Protein AF-A0A819N7P4-F1 (afdb_monomer_lite)

Sequence (151 aa):
MGAYTLIGESIINNHASKYLQMACFYNQSTLRLRFFDKTLDAFEHCINEEFAMKNFLCDQPKDFILYDYQDHICINVDLELSTISRINIGYKEISFISFWTHHINRSCFIFIIPNLQINNFMNQFAIHIDVYQPTILENTLHTRFIINTRY

Foldseek 3Di:
DDDDDDDDDDDAPPFDKFKKWWWWWDDDQKIKIAIAGPDPVLVVVLVVVCVVVVIHTQDDIDIAMDTRNQFWKKKWKWWDPDPPDIDTQDIDTHGPVCNVDNVSSVDIDMTGRPVDPPPPPCQKTKMWMWIDGPVCCVRIDTDMTIGGPPD

Radius of gyration: 16.66 Å; chains: 1; bounding box: 35×48×45 Å

Secondary structure (DSSP, 8-state):
-----------TTS--EEEEEEEEEEETTEEEEEEEESSHHHHHHHHHHHHHTT-EE-SSPEEEEEESS-PPEEEEEEEEEETTEEEEEEEEEE-HHHHHSGGGGG--EEEEPP-----TT-SEEEEEEEEE-TT-GGG-EEEEEEEE---

pLDDT: mean 87.65, std 10.86, range [43.84, 97.19]

Structure (mmCIF, N/CA/C/O backbone):
data_AF-A0A819N7P4-F1
#
_entry.id   AF-A0A819N7P4-F1
#
loop_
_atom_site.group_PDB
_atom_site.id
_atom_site.type_symbol
_atom_site.label_atom_id
_atom_site.label_alt_id
_atom_site.label_comp_id
_atom_site.label_asym_id
_atom_site.label_entity_id
_atom_site.label_seq_id
_atom_site.pdbx_PDB_ins_code
_atom_site.Cartn_x
_atom_site.Cartn_y
_atom_site.Cartn_z
_atom_site.occupancy
_atom_site.B_iso_or_equiv
_atom_site.auth_seq_id
_atom_site.auth_comp_id
_atom_site.auth_asym_id
_atom_site.auth_atom_id
_atom_site.pdbx_PDB_model_num
ATOM 1 N N . MET A 1 1 ? 3.531 -29.818 -17.644 1.00 57.47 1 MET A N 1
ATOM 2 C CA . MET A 1 1 ? 3.172 -28.399 -17.859 1.00 57.47 1 MET A CA 1
ATOM 3 C C . MET A 1 1 ? 4.403 -27.563 -17.563 1.00 57.47 1 MET A C 1
ATOM 5 O O . MET A 1 1 ? 5.052 -27.839 -16.563 1.00 57.47 1 MET A O 1
ATOM 9 N N . GLY A 1 2 ? 4.772 -26.637 -18.450 1.00 80.94 2 GLY A N 1
ATOM 10 C CA . GLY A 1 2 ? 5.865 -25.692 -18.196 1.00 80.94 2 GLY A CA 1
ATOM 11 C C . GLY A 1 2 ? 5.384 -24.528 -17.330 1.00 80.94 2 GLY A C 1
ATOM 12 O O . GLY A 1 2 ? 4.218 -24.148 -17.423 1.00 80.94 2 GLY A O 1
ATOM 13 N N . ALA A 1 3 ? 6.264 -23.987 -16.490 1.00 81.94 3 ALA A N 1
ATOM 14 C CA . ALA A 1 3 ? 6.024 -22.746 -15.760 1.00 81.94 3 ALA A CA 1
ATOM 15 C C . ALA A 1 3 ? 6.641 -21.584 -16.548 1.00 81.94 3 ALA A C 1
ATOM 17 O O . ALA A 1 3 ? 7.809 -21.653 -16.930 1.00 81.94 3 ALA A O 1
ATOM 18 N N . TYR A 1 4 ? 5.858 -20.535 -16.788 1.00 85.56 4 TYR A N 1
ATOM 19 C CA . TYR A 1 4 ? 6.299 -19.317 -17.464 1.00 85.56 4 TYR A CA 1
ATOM 20 C C . TYR A 1 4 ? 6.096 -18.131 -16.525 1.00 85.56 4 TYR A C 1
ATOM 22 O O . TYR A 1 4 ? 5.124 -18.100 -15.774 1.00 85.56 4 TYR A O 1
ATOM 30 N N . THR A 1 5 ? 7.009 -17.164 -16.571 1.00 84.12 5 THR A N 1
ATOM 31 C CA . THR A 1 5 ? 6.918 -15.920 -15.801 1.00 84.12 5 THR A CA 1
ATOM 32 C C . THR A 1 5 ? 7.231 -14.732 -16.705 1.00 84.12 5 THR A C 1
ATOM 34 O O . THR A 1 5 ? 8.069 -14.847 -17.601 1.00 84.12 5 THR A O 1
ATOM 37 N N . LEU A 1 6 ? 6.543 -13.609 -16.492 1.00 84.75 6 LEU A N 1
ATOM 38 C CA . LEU A 1 6 ? 6.801 -12.347 -17.182 1.00 84.75 6 LEU A CA 1
ATOM 39 C C . LEU A 1 6 ? 7.633 -11.452 -16.264 1.00 84.75 6 LEU A C 1
ATOM 41 O O . LEU A 1 6 ? 7.217 -11.162 -15.145 1.00 84.75 6 LEU A O 1
ATOM 45 N N . ILE A 1 7 ? 8.791 -11.010 -16.749 1.00 84.19 7 ILE A N 1
ATOM 46 C CA . ILE A 1 7 ? 9.710 -10.143 -16.007 1.00 84.19 7 ILE A CA 1
ATOM 47 C C . ILE A 1 7 ? 9.897 -8.861 -16.815 1.00 84.19 7 ILE A C 1
ATOM 49 O O . ILE A 1 7 ? 10.112 -8.915 -18.026 1.00 84.19 7 ILE A O 1
ATOM 53 N N . GLY A 1 8 ? 9.783 -7.718 -16.141 1.00 84.12 8 GLY A N 1
ATOM 54 C CA . GLY A 1 8 ? 10.101 -6.406 -16.692 1.00 84.12 8 GLY A CA 1
ATOM 55 C C . GLY A 1 8 ? 11.359 -5.856 -16.033 1.00 84.12 8 GLY A C 1
ATOM 56 O O . GLY A 1 8 ? 11.500 -5.928 -14.814 1.00 84.12 8 GLY A O 1
ATOM 57 N N . GLU A 1 9 ? 12.253 -5.296 -16.838 1.00 82.75 9 GLU A N 1
ATOM 58 C CA . GLU A 1 9 ? 13.462 -4.616 -16.379 1.00 82.75 9 GLU A CA 1
ATOM 59 C C . GLU A 1 9 ? 13.460 -3.185 -16.922 1.00 82.75 9 GLU A C 1
ATOM 61 O O . GLU A 1 9 ? 12.974 -2.925 -18.026 1.00 82.75 9 GLU A O 1
ATOM 66 N N . SER A 1 10 ? 13.997 -2.250 -16.145 1.00 84.19 10 SER A N 1
ATOM 67 C CA . SER A 1 10 ? 14.114 -0.844 -16.524 1.00 84.19 10 SER A CA 1
ATOM 68 C C . SER A 1 10 ? 15.504 -0.313 -16.216 1.00 84.19 10 SER A C 1
ATOM 70 O O . SER A 1 10 ? 16.211 -0.801 -15.334 1.00 84.19 10 SER A O 1
ATOM 72 N N . ILE A 1 11 ? 15.883 0.721 -16.965 1.00 81.25 11 ILE A N 1
ATOM 73 C CA . ILE A 1 11 ? 17.027 1.562 -16.636 1.00 81.25 11 ILE A CA 1
ATOM 74 C C . ILE A 1 11 ? 16.521 2.666 -15.707 1.00 81.25 11 ILE A C 1
ATOM 76 O O . ILE A 1 11 ? 15.501 3.298 -15.991 1.00 81.25 11 ILE A O 1
ATOM 80 N N . ILE A 1 12 ? 17.269 2.893 -14.630 1.00 78.88 12 ILE A N 1
ATOM 81 C CA . ILE A 1 12 ? 17.007 3.901 -13.598 1.00 78.88 12 ILE A CA 1
ATOM 82 C C . ILE A 1 12 ? 16.670 5.264 -14.225 1.00 78.88 12 ILE A C 1
ATOM 84 O O . ILE A 1 12 ? 17.326 5.690 -15.178 1.00 78.88 12 ILE A O 1
ATOM 88 N N . ASN A 1 13 ? 15.689 5.970 -13.650 1.00 73.12 13 ASN A N 1
ATOM 89 C CA . ASN A 1 13 ? 15.237 7.316 -14.029 1.00 73.12 13 ASN A CA 1
ATOM 90 C C . ASN A 1 13 ? 14.609 7.440 -15.425 1.00 73.12 13 ASN A C 1
ATOM 92 O O . ASN A 1 13 ? 14.349 8.553 -15.879 1.00 73.12 13 ASN A O 1
ATOM 96 N N . ASN A 1 14 ? 14.313 6.329 -16.103 1.00 72.81 14 ASN A N 1
ATOM 97 C CA . ASN A 1 14 ? 13.785 6.353 -17.469 1.00 72.81 14 ASN A CA 1
ATOM 98 C C . ASN A 1 14 ? 12.245 6.278 -17.528 1.00 72.81 14 ASN A C 1
ATOM 100 O O . ASN A 1 14 ? 11.675 5.666 -18.428 1.00 72.81 14 ASN A O 1
ATOM 104 N N . HIS A 1 15 ? 11.577 6.884 -16.538 1.00 74.50 15 HIS A N 1
ATOM 105 C CA . HIS A 1 15 ? 10.114 6.964 -16.393 1.00 74.50 15 HIS A CA 1
ATOM 106 C C . HIS A 1 15 ? 9.364 5.620 -16.376 1.00 74.50 15 HIS A C 1
ATOM 108 O O . HIS A 1 15 ? 8.150 5.591 -16.582 1.00 74.50 15 HIS A O 1
ATOM 114 N N . ALA A 1 16 ? 10.051 4.508 -16.105 1.00 89.56 16 ALA A N 1
ATOM 115 C CA . ALA A 1 16 ? 9.380 3.238 -15.875 1.00 89.56 16 ALA A CA 1
ATOM 116 C C . ALA A 1 16 ? 8.496 3.345 -14.628 1.00 89.56 16 ALA A C 1
ATOM 118 O O . ALA A 1 16 ? 8.891 3.933 -13.617 1.00 89.56 16 ALA A O 1
ATOM 119 N N . SER A 1 17 ? 7.298 2.774 -14.707 1.00 91.44 17 SER A N 1
ATOM 120 C CA . SER A 1 17 ? 6.357 2.757 -13.599 1.00 91.44 17 SER A CA 1
ATOM 121 C C . SER A 1 17 ? 5.800 1.363 -13.357 1.00 91.44 17 SER A C 1
ATOM 123 O O . SER A 1 17 ? 5.728 0.518 -14.253 1.00 91.44 17 SER A O 1
ATOM 125 N N . LYS A 1 18 ? 5.414 1.126 -12.108 1.00 92.31 18 LYS A N 1
ATOM 126 C CA . LYS A 1 18 ? 4.835 -0.119 -11.627 1.00 92.31 18 LYS A CA 1
ATOM 127 C C . LYS A 1 18 ? 3.534 0.192 -10.898 1.00 92.31 18 LYS A C 1
ATOM 129 O O . LYS A 1 18 ? 3.500 1.026 -9.996 1.00 92.31 18 LYS A O 1
ATOM 134 N N . TYR A 1 19 ? 2.463 -0.489 -11.293 1.00 93.06 19 TYR A N 1
ATOM 135 C CA . TYR A 1 19 ? 1.147 -0.341 -10.678 1.00 93.06 19 TYR A CA 1
ATOM 136 C C . TYR A 1 19 ? 1.006 -1.301 -9.502 1.00 93.06 19 TYR A C 1
ATOM 138 O O . TYR A 1 19 ? 1.030 -2.523 -9.666 1.00 93.06 19 TYR A O 1
ATOM 146 N N . LEU A 1 20 ? 0.826 -0.728 -8.321 1.00 94.94 20 LEU A N 1
ATOM 147 C CA . LEU A 1 20 ? 0.613 -1.437 -7.072 1.00 94.94 20 LEU A CA 1
ATOM 148 C C . LEU A 1 20 ? -0.777 -1.121 -6.525 1.00 94.94 20 LEU A C 1
ATOM 150 O O . LEU A 1 20 ? -1.426 -0.147 -6.913 1.00 94.94 20 LEU A O 1
ATOM 154 N N . GLN A 1 21 ? -1.217 -1.942 -5.585 1.00 95.31 21 GLN A N 1
ATOM 155 C CA . GLN A 1 21 ? -2.375 -1.668 -4.754 1.00 95.31 21 GLN A CA 1
ATOM 156 C C . GLN A 1 21 ? -1.981 -1.720 -3.287 1.00 95.31 21 GLN A C 1
ATOM 158 O O . GLN A 1 21 ? -1.194 -2.570 -2.870 1.00 95.31 21 GLN A O 1
ATOM 163 N N . MET A 1 22 ? -2.541 -0.799 -2.511 1.00 96.06 22 MET A N 1
ATOM 164 C CA . MET A 1 22 ? -2.427 -0.757 -1.065 1.00 96.06 22 MET A CA 1
ATOM 165 C C . MET A 1 22 ? -3.748 -1.196 -0.442 1.00 96.06 22 MET A C 1
ATOM 167 O O . MET A 1 22 ? -4.780 -0.557 -0.649 1.00 96.06 22 MET A O 1
ATOM 171 N N . ALA A 1 23 ? -3.711 -2.245 0.373 1.00 95.69 23 ALA A N 1
ATOM 172 C CA . ALA A 1 23 ? -4.825 -2.640 1.223 1.00 95.69 23 ALA A CA 1
ATOM 173 C C . ALA A 1 23 ? -4.508 -2.346 2.689 1.00 95.69 23 ALA A C 1
ATOM 175 O O . ALA A 1 23 ? -3.374 -2.500 3.153 1.00 95.69 23 ALA A O 1
ATOM 176 N N . CYS A 1 24 ? -5.536 -1.927 3.418 1.00 95.50 24 CYS A N 1
ATOM 177 C CA . CYS A 1 24 ? -5.446 -1.603 4.829 1.00 95.50 24 CYS A CA 1
ATOM 178 C C . CYS A 1 24 ? -6.292 -2.590 5.626 1.00 95.50 24 CYS A C 1
ATOM 180 O O . CYS A 1 24 ? -7.485 -2.735 5.358 1.00 95.50 24 CYS A O 1
ATOM 182 N N . PHE A 1 25 ? -5.671 -3.251 6.598 1.00 94.94 25 PHE A N 1
ATOM 183 C CA . PHE A 1 25 ? -6.331 -4.198 7.480 1.00 94.94 25 PHE A CA 1
ATOM 184 C C . PHE A 1 25 ? -6.239 -3.754 8.934 1.00 94.94 25 PHE A C 1
ATOM 186 O O . PHE A 1 25 ? -5.255 -3.135 9.345 1.00 94.94 25 PHE A O 1
ATOM 193 N N . TYR A 1 26 ? -7.246 -4.114 9.721 1.00 92.25 26 TYR A N 1
ATOM 194 C CA . TYR A 1 26 ? -7.318 -3.796 11.139 1.00 92.25 26 TYR A CA 1
ATOM 195 C C . TYR A 1 26 ? -7.617 -5.030 11.986 1.00 92.25 26 TYR A C 1
ATOM 197 O O . TYR A 1 26 ? -8.444 -5.866 11.617 1.00 92.25 26 TYR A O 1
ATOM 205 N N . ASN A 1 27 ? -6.966 -5.113 13.148 1.00 89.69 27 ASN A N 1
ATOM 206 C CA . ASN A 1 27 ? -7.267 -6.101 14.178 1.00 89.69 27 ASN A CA 1
ATOM 207 C C . ASN A 1 27 ? -6.856 -5.600 15.564 1.00 89.69 27 ASN A C 1
ATOM 209 O O . ASN A 1 27 ? -5.672 -5.352 15.795 1.00 89.69 27 ASN A O 1
ATOM 213 N N . GLN A 1 28 ? -7.829 -5.469 16.474 1.00 80.50 28 GLN A N 1
ATOM 214 C CA . GLN A 1 28 ? -7.638 -5.305 17.923 1.00 80.50 28 GLN A CA 1
ATOM 215 C C . GLN A 1 28 ? -6.462 -4.386 18.319 1.00 80.50 28 GLN A C 1
ATOM 217 O O . GLN A 1 28 ? -5.641 -4.782 19.138 1.00 80.50 28 GLN A O 1
ATOM 222 N N . SER A 1 29 ? -6.384 -3.170 17.751 1.00 84.69 29 SER A N 1
ATOM 223 C CA . SER A 1 29 ? -5.327 -2.130 17.917 1.00 84.69 29 SER A CA 1
ATOM 224 C C . SER A 1 29 ? -4.170 -2.114 16.911 1.00 84.69 29 SER A C 1
ATOM 226 O O . SER A 1 29 ? -3.357 -1.193 16.929 1.00 84.69 29 SER A O 1
ATOM 228 N N . THR A 1 30 ? -4.101 -3.062 15.985 1.00 90.00 30 THR A N 1
ATOM 229 C CA . THR A 1 30 ? -3.072 -3.074 14.939 1.00 90.00 30 THR A CA 1
ATOM 230 C C . THR A 1 30 ? -3.656 -2.674 13.596 1.00 90.00 30 THR A C 1
ATOM 232 O O . THR A 1 30 ? -4.700 -3.176 13.181 1.00 90.00 30 THR A O 1
ATOM 235 N N . LEU A 1 31 ? -2.964 -1.762 12.918 1.00 93.25 31 LEU A N 1
ATOM 236 C CA . LEU A 1 31 ? -3.190 -1.426 11.522 1.00 93.25 31 LEU A CA 1
ATOM 237 C C . LEU A 1 31 ? -2.102 -2.091 10.685 1.00 93.25 31 LEU A C 1
ATOM 239 O O . LEU A 1 31 ? -0.916 -1.985 11.002 1.00 93.25 31 LEU A O 1
ATOM 243 N N . ARG A 1 32 ? -2.488 -2.772 9.615 1.00 94.81 32 ARG A N 1
ATOM 244 C CA . ARG A 1 32 ? -1.575 -3.515 8.748 1.00 94.81 32 ARG A CA 1
ATOM 245 C C . ARG A 1 32 ? -1.754 -3.026 7.324 1.00 94.81 32 ARG A C 1
ATOM 247 O O . ARG A 1 32 ? -2.830 -3.162 6.747 1.00 94.81 32 ARG A O 1
ATOM 254 N N . LEU A 1 33 ? -0.699 -2.448 6.765 1.00 95.94 33 LEU A N 1
ATOM 255 C CA . LEU A 1 33 ? -0.665 -2.034 5.369 1.00 95.94 33 LEU A CA 1
ATOM 256 C C . LEU A 1 33 ? 0.028 -3.099 4.537 1.00 95.94 33 LEU A C 1
ATOM 258 O O . LEU A 1 33 ? 1.169 -3.476 4.816 1.00 95.94 33 LEU A O 1
ATOM 262 N N . ARG A 1 34 ? -0.687 -3.583 3.527 1.00 96.06 34 ARG A N 1
ATOM 263 C CA . ARG A 1 34 ? -0.202 -4.539 2.537 1.00 96.06 34 ARG A CA 1
ATOM 264 C C . ARG A 1 34 ? -0.077 -3.816 1.210 1.00 96.06 34 ARG A C 1
ATOM 266 O O . ARG A 1 34 ? -1.009 -3.126 0.806 1.00 96.06 34 ARG A O 1
ATOM 273 N N . PHE A 1 35 ? 1.049 -4.009 0.540 1.00 96.00 35 PHE A N 1
ATOM 274 C CA . PHE A 1 35 ? 1.232 -3.591 -0.842 1.00 96.00 35 PHE A CA 1
ATOM 275 C C . PHE A 1 35 ? 1.396 -4.830 -1.703 1.00 96.00 35 PHE A C 1
ATOM 277 O O . PHE A 1 35 ? 2.010 -5.803 -1.273 1.00 96.00 35 PHE A O 1
ATOM 284 N N . PHE A 1 36 ? 0.837 -4.812 -2.900 1.00 95.12 36 PHE A N 1
ATOM 285 C CA . PHE A 1 36 ? 0.944 -5.926 -3.831 1.00 95.12 36 PHE A CA 1
ATOM 286 C C . PHE A 1 36 ? 0.790 -5.444 -5.270 1.00 95.12 36 PHE A C 1
ATOM 288 O O . PHE A 1 36 ? 0.284 -4.350 -5.526 1.00 95.12 36 PHE A O 1
ATOM 295 N N . ASP A 1 37 ? 1.259 -6.257 -6.210 1.00 93.12 37 ASP A N 1
ATOM 296 C CA . ASP A 1 37 ? 1.098 -6.011 -7.639 1.00 93.12 37 ASP A CA 1
ATOM 297 C C . ASP A 1 37 ? -0.395 -5.970 -7.992 1.00 93.12 37 ASP A C 1
ATOM 299 O O . ASP A 1 37 ? -1.167 -6.794 -7.498 1.00 93.12 37 ASP A O 1
ATOM 303 N N . LYS A 1 38 ? -0.810 -5.041 -8.864 1.00 92.19 38 LYS A N 1
ATOM 304 C CA . LYS A 1 38 ? -2.212 -4.888 -9.298 1.00 92.19 38 LYS A CA 1
ATOM 305 C C . LYS A 1 38 ? -2.665 -6.059 -10.187 1.00 92.19 38 LYS A C 1
ATOM 307 O O . LYS A 1 38 ? -2.834 -5.927 -11.397 1.00 92.19 38 LYS A O 1
ATOM 312 N N . THR A 1 39 ? -2.839 -7.222 -9.574 1.00 92.50 39 THR A N 1
ATOM 313 C CA . THR A 1 39 ? -3.247 -8.490 -10.187 1.00 92.50 39 THR A CA 1
ATOM 314 C C . THR A 1 39 ? -4.248 -9.193 -9.275 1.00 92.50 39 THR A C 1
ATOM 316 O O . THR A 1 39 ? -4.193 -9.038 -8.053 1.00 92.50 39 THR A O 1
ATOM 319 N N . LEU A 1 40 ? -5.163 -9.967 -9.864 1.00 92.69 40 LEU A N 1
ATOM 320 C CA . LEU A 1 40 ? -6.179 -10.702 -9.105 1.00 92.69 40 LEU A CA 1
ATOM 321 C C . LEU A 1 40 ? -5.530 -11.691 -8.124 1.00 92.69 40 LEU A C 1
ATOM 323 O O . LEU A 1 40 ? -5.869 -11.693 -6.945 1.00 92.69 40 LEU A O 1
ATOM 327 N N . ASP A 1 41 ? -4.541 -12.453 -8.593 1.00 92.25 41 ASP A N 1
ATOM 328 C CA . ASP A 1 41 ? -3.861 -13.478 -7.798 1.00 92.25 41 ASP A CA 1
ATOM 329 C C . ASP A 1 41 ? -3.183 -12.889 -6.552 1.00 92.25 41 ASP A C 1
ATOM 331 O O . ASP A 1 41 ? -3.293 -13.442 -5.456 1.00 92.25 41 ASP A O 1
ATOM 335 N N . ALA A 1 42 ? -2.505 -11.744 -6.691 1.00 92.31 42 ALA A N 1
ATOM 336 C CA . ALA A 1 42 ? -1.842 -11.096 -5.562 1.00 92.31 42 ALA A CA 1
ATOM 337 C C . ALA A 1 42 ? -2.852 -10.540 -4.546 1.00 92.31 42 ALA A C 1
ATOM 339 O O . ALA A 1 42 ? -2.630 -10.645 -3.336 1.00 92.31 42 ALA A O 1
ATOM 340 N N . PHE A 1 43 ? -3.980 -10.004 -5.026 1.00 93.50 43 PHE A N 1
ATOM 341 C CA . PHE A 1 43 ? -5.074 -9.552 -4.171 1.00 93.50 43 PHE A CA 1
ATOM 342 C C . PHE A 1 43 ? -5.699 -10.711 -3.384 1.00 93.50 43 PHE A C 1
ATOM 344 O O . PHE A 1 43 ? -5.787 -10.639 -2.157 1.00 93.50 43 PHE A O 1
ATOM 351 N N . GLU A 1 44 ? -6.090 -11.794 -4.060 1.00 94.56 44 GLU A N 1
ATOM 352 C CA . GLU A 1 44 ? -6.697 -12.964 -3.414 1.00 94.56 44 GLU A CA 1
ATOM 353 C C . GLU A 1 44 ? -5.750 -13.591 -2.390 1.00 94.56 44 GLU A C 1
ATOM 355 O O . GLU A 1 44 ? -6.158 -13.903 -1.269 1.00 94.56 44 GLU A O 1
ATOM 360 N N . HIS A 1 45 ? -4.467 -13.722 -2.736 1.00 93.75 45 HIS A N 1
ATOM 361 C CA . HIS A 1 45 ? -3.459 -14.229 -1.815 1.00 93.75 45 HIS A CA 1
ATOM 362 C C . HIS A 1 45 ? -3.341 -13.349 -0.561 1.00 93.75 45 HIS A C 1
ATOM 364 O O . HIS A 1 45 ? -3.402 -13.862 0.556 1.00 93.75 45 HIS A O 1
ATOM 370 N N . CYS A 1 46 ? -3.258 -12.026 -0.735 1.00 94.75 46 CYS A N 1
ATOM 371 C CA . CYS A 1 46 ? -3.178 -11.073 0.369 1.00 94.75 46 CYS A CA 1
ATOM 372 C C . CYS A 1 46 ? -4.404 -11.140 1.294 1.00 94.75 46 CYS A C 1
ATOM 374 O O . CYS A 1 46 ? -4.255 -11.151 2.516 1.00 94.75 46 CYS A O 1
ATOM 376 N N . ILE A 1 47 ? -5.614 -11.178 0.728 1.00 94.81 47 ILE A N 1
ATOM 377 C CA . ILE A 1 47 ? -6.861 -11.247 1.501 1.00 94.81 47 ILE A CA 1
ATOM 378 C C . ILE A 1 47 ? -6.929 -12.551 2.295 1.00 94.81 47 ILE A C 1
ATOM 380 O O . ILE A 1 47 ? -7.227 -12.524 3.488 1.00 94.81 47 ILE A O 1
ATOM 384 N N . ASN A 1 48 ? -6.605 -13.680 1.662 1.00 95.12 48 ASN A N 1
ATOM 385 C CA . ASN A 1 48 ? -6.636 -14.989 2.308 1.00 95.12 48 ASN A CA 1
ATOM 386 C C . ASN A 1 48 ? -5.651 -15.076 3.486 1.00 95.12 48 ASN A C 1
ATOM 388 O O . ASN A 1 48 ? -6.016 -15.585 4.547 1.00 95.12 48 ASN A O 1
ATOM 392 N N . GLU A 1 49 ? -4.431 -14.547 3.336 1.00 95.06 49 GLU A N 1
ATOM 393 C CA . GLU A 1 49 ? -3.449 -14.486 4.428 1.00 95.06 49 GLU A CA 1
ATOM 394 C C . GLU A 1 49 ? -3.948 -13.640 5.609 1.00 95.06 49 GLU A C 1
ATOM 396 O O . GLU A 1 49 ? -3.879 -14.066 6.764 1.00 95.06 49 GLU A O 1
ATOM 401 N N . GLU A 1 50 ? -4.461 -12.438 5.340 1.00 95.06 50 GLU A N 1
ATOM 402 C CA . GLU A 1 50 ? -4.877 -11.504 6.389 1.00 95.06 50 GLU A CA 1
ATOM 403 C C . GLU A 1 50 ? -6.171 -11.956 7.091 1.00 95.06 50 GLU A C 1
ATOM 405 O O . GLU A 1 50 ? -6.280 -11.837 8.314 1.00 95.06 50 GLU A O 1
ATOM 410 N N . PHE A 1 51 ? -7.107 -12.579 6.370 1.00 94.06 51 PHE A N 1
ATOM 411 C CA . PHE A 1 51 ? -8.309 -13.177 6.963 1.00 94.06 51 PHE A CA 1
ATOM 412 C C . PHE A 1 51 ? -7.991 -14.410 7.814 1.00 94.06 51 PHE A C 1
ATOM 414 O O . PHE A 1 51 ? -8.595 -14.584 8.874 1.00 94.06 51 PHE A O 1
ATOM 421 N N . ALA A 1 52 ? -7.001 -15.226 7.431 1.00 94.44 52 ALA A N 1
ATOM 422 C CA . ALA A 1 52 ? -6.532 -16.332 8.271 1.00 94.44 52 ALA A CA 1
ATOM 423 C C . ALA A 1 52 ? -5.975 -15.841 9.623 1.00 94.44 52 ALA A C 1
ATOM 425 O O . ALA A 1 52 ? -6.106 -16.523 10.641 1.00 94.44 52 ALA A O 1
ATOM 426 N N . MET A 1 53 ? -5.419 -14.626 9.655 1.00 92.19 53 MET A N 1
ATOM 427 C CA . MET A 1 53 ? -4.956 -13.943 10.869 1.00 92.19 53 MET A CA 1
ATOM 428 C C . MET A 1 53 ? -6.061 -13.166 11.609 1.00 92.19 53 MET A C 1
ATOM 430 O O . MET A 1 53 ? -5.769 -12.494 12.599 1.00 92.19 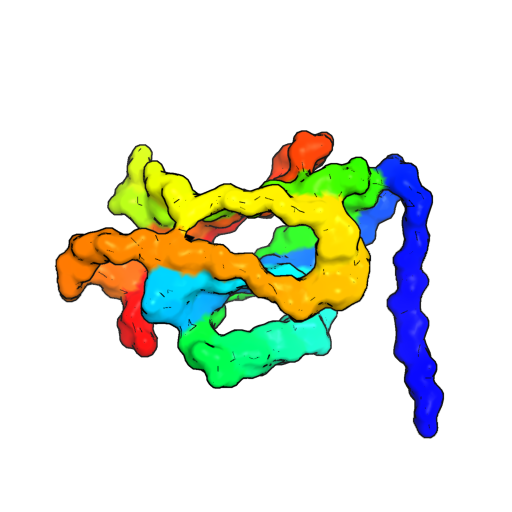53 MET A O 1
ATOM 434 N N . LYS A 1 54 ? -7.327 -13.286 11.178 1.00 92.88 54 LYS A N 1
ATOM 435 C CA . LYS A 1 54 ? -8.494 -12.565 11.721 1.00 92.88 54 LYS A CA 1
ATOM 436 C C . LYS A 1 54 ? -8.393 -11.041 11.595 1.00 92.88 54 LYS A C 1
ATOM 438 O O . LYS A 1 54 ? -8.922 -10.316 12.434 1.00 92.88 54 LYS A O 1
ATOM 443 N N . ASN A 1 55 ? -7.709 -10.553 10.564 1.00 92.38 55 ASN A N 1
ATOM 444 C CA . ASN A 1 55 ? -7.680 -9.130 10.256 1.00 92.38 55 ASN A CA 1
ATOM 445 C C . ASN A 1 55 ? -8.835 -8.784 9.314 1.00 92.38 55 ASN A C 1
ATOM 447 O O . ASN A 1 55 ? -9.181 -9.566 8.434 1.00 92.38 55 ASN A O 1
ATOM 451 N N . PHE A 1 56 ? -9.421 -7.603 9.478 1.00 91.44 56 PHE A N 1
ATOM 452 C CA . PHE A 1 56 ? -10.534 -7.145 8.650 1.00 91.44 56 PHE A CA 1
ATOM 453 C C . PHE A 1 56 ? -10.056 -6.109 7.648 1.00 91.44 56 PHE A C 1
ATOM 455 O O . PHE A 1 56 ? -9.273 -5.230 8.001 1.00 91.44 56 PHE A O 1
ATOM 462 N N . LEU A 1 57 ? -10.540 -6.197 6.410 1.00 93.25 57 LEU A N 1
ATOM 463 C CA . LEU A 1 57 ? -10.257 -5.199 5.385 1.00 93.25 57 LEU A CA 1
ATOM 464 C C . LEU A 1 57 ? -11.026 -3.909 5.709 1.00 93.25 57 LEU A C 1
ATOM 466 O O . LEU A 1 57 ? -12.250 -3.931 5.823 1.00 93.25 57 LEU A O 1
ATOM 470 N N . CYS A 1 58 ? -10.309 -2.795 5.859 1.00 91.81 58 CYS A N 1
ATOM 471 C CA . CYS A 1 58 ? -10.891 -1.510 6.251 1.00 91.81 58 CYS A CA 1
ATOM 472 C C . CYS A 1 58 ? -11.723 -0.868 5.130 1.00 91.81 58 CYS A C 1
ATOM 474 O O . CYS A 1 58 ? -12.737 -0.236 5.402 1.00 91.81 58 CYS A O 1
ATOM 476 N N . ASP A 1 59 ? -11.274 -1.001 3.881 1.00 91.62 59 ASP A N 1
ATOM 477 C CA . ASP A 1 59 ? -11.928 -0.495 2.669 1.00 91.62 59 ASP A CA 1
ATOM 478 C C . ASP A 1 59 ? -11.313 -1.195 1.442 1.00 91.62 59 ASP A C 1
ATOM 480 O O . ASP A 1 59 ? -10.324 -1.925 1.558 1.00 91.62 59 ASP A O 1
ATOM 484 N N . GLN A 1 60 ? -11.866 -0.959 0.255 1.00 92.62 60 GLN A N 1
ATOM 485 C CA . GLN A 1 60 ? -11.295 -1.436 -1.000 1.00 92.62 60 GLN A CA 1
ATOM 486 C C . GLN A 1 60 ? -9.837 -0.966 -1.178 1.00 92.62 60 GLN A C 1
ATOM 488 O O . GLN A 1 60 ? -9.524 0.185 -0.837 1.00 92.62 60 GLN A O 1
ATOM 493 N N . PRO A 1 61 ? -8.955 -1.818 -1.746 1.00 95.06 61 PRO A N 1
ATOM 494 C CA . PRO A 1 61 ? -7.574 -1.446 -2.025 1.00 95.06 61 PRO A CA 1
ATOM 495 C C . PRO A 1 61 ? -7.482 -0.180 -2.877 1.00 95.06 61 PRO A C 1
ATOM 497 O O . PRO A 1 61 ? -8.290 0.035 -3.782 1.00 95.06 61 PRO A O 1
ATOM 500 N N . LYS A 1 62 ? -6.487 0.656 -2.589 1.00 96.19 62 LYS A N 1
ATOM 501 C CA . LYS A 1 62 ? -6.229 1.896 -3.325 1.00 96.19 62 LYS A CA 1
ATOM 502 C C . LYS A 1 62 ? -5.059 1.702 -4.273 1.00 96.19 62 LYS A C 1
ATOM 504 O O . LYS A 1 62 ? -4.058 1.095 -3.902 1.00 96.19 62 LYS A O 1
ATOM 509 N N . ASP A 1 63 ? -5.191 2.219 -5.485 1.00 95.25 63 ASP A N 1
ATOM 510 C CA . ASP A 1 63 ? -4.121 2.158 -6.472 1.00 95.25 63 ASP A CA 1
ATOM 511 C C . ASP A 1 63 ? -2.972 3.095 -6.076 1.00 95.25 63 ASP A C 1
ATOM 513 O O . ASP A 1 63 ? -3.194 4.217 -5.620 1.00 95.25 63 ASP A O 1
ATOM 517 N N . PHE A 1 64 ? -1.743 2.632 -6.276 1.00 94.19 64 PHE A N 1
ATOM 518 C CA . PHE A 1 64 ? -0.521 3.398 -6.068 1.00 94.19 64 PHE A CA 1
ATOM 519 C C . PHE A 1 64 ? 0.421 3.160 -7.247 1.00 94.19 64 PHE A C 1
ATOM 521 O O . PHE A 1 64 ? 0.673 2.014 -7.626 1.00 94.19 64 PHE A O 1
ATOM 528 N N . ILE A 1 65 ? 0.927 4.235 -7.847 1.00 93.94 65 ILE A N 1
ATOM 529 C CA . ILE A 1 65 ? 1.866 4.149 -8.967 1.00 93.94 65 ILE A CA 1
ATOM 530 C C . ILE A 1 65 ? 3.257 4.445 -8.429 1.00 93.94 65 ILE A C 1
ATOM 532 O O . ILE A 1 65 ? 3.513 5.528 -7.913 1.00 93.94 65 ILE A O 1
ATOM 536 N N . LEU A 1 66 ? 4.143 3.470 -8.578 1.00 93.00 66 LEU A N 1
ATOM 537 C CA . LEU A 1 66 ? 5.547 3.584 -8.224 1.00 93.00 66 LEU A CA 1
ATOM 538 C C . LEU A 1 66 ? 6.356 3.929 -9.472 1.00 93.00 66 LEU A C 1
ATOM 540 O O . LEU A 1 66 ? 6.232 3.243 -10.485 1.00 93.00 66 LEU A O 1
ATOM 544 N N . TYR A 1 67 ? 7.215 4.935 -9.388 1.00 92.25 67 TYR A N 1
ATOM 545 C CA . TYR A 1 67 ? 8.116 5.346 -10.465 1.00 92.25 67 TYR A CA 1
ATOM 546 C C . TYR A 1 67 ? 9.563 4.964 -10.149 1.00 92.25 67 TYR A C 1
ATOM 548 O O . TYR A 1 67 ? 9.990 5.051 -8.999 1.00 92.25 67 TYR A O 1
ATOM 556 N N . ASP A 1 68 ? 10.333 4.572 -11.164 1.00 91.94 68 ASP A N 1
ATOM 557 C CA . ASP A 1 68 ? 11.741 4.172 -11.030 1.00 91.94 68 ASP A CA 1
ATOM 558 C C . ASP A 1 68 ? 12.693 5.376 -10.871 1.00 91.94 68 ASP A C 1
ATOM 560 O O . ASP A 1 68 ? 13.538 5.644 -11.726 1.00 91.94 68 ASP A O 1
ATOM 564 N N . TYR A 1 69 ? 12.527 6.119 -9.772 1.00 90.25 69 TYR A N 1
ATOM 565 C CA . TYR A 1 69 ? 13.419 7.205 -9.336 1.00 90.25 69 TYR A CA 1
ATOM 566 C C . TYR A 1 69 ? 14.434 6.766 -8.270 1.00 90.25 69 TYR A C 1
ATOM 568 O O . TYR A 1 69 ? 15.239 7.574 -7.810 1.00 90.25 69 TYR A O 1
ATOM 576 N N . GLN A 1 70 ? 14.408 5.485 -7.878 1.00 89.88 70 GLN A N 1
ATOM 577 C CA . GLN A 1 70 ? 15.280 4.893 -6.851 1.00 89.88 70 GLN A CA 1
ATOM 578 C C . GLN A 1 70 ? 15.185 5.560 -5.466 1.00 89.88 70 GLN A C 1
ATOM 580 O O . GLN A 1 70 ? 16.041 5.336 -4.607 1.00 89.88 70 GLN A O 1
ATOM 585 N N . ASP A 1 71 ? 14.145 6.354 -5.217 1.00 90.44 71 ASP A N 1
ATOM 586 C CA . ASP A 1 71 ? 13.883 6.962 -3.922 1.00 90.44 71 ASP A CA 1
ATOM 587 C C . ASP A 1 71 ? 13.084 6.0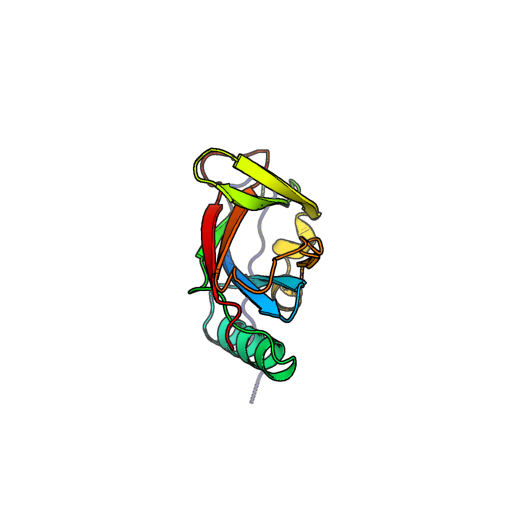32 -3.005 1.00 90.44 71 ASP A C 1
ATOM 589 O O . ASP A 1 71 ? 12.397 5.099 -3.424 1.00 90.44 71 ASP A O 1
ATOM 593 N N . HIS A 1 72 ? 13.224 6.257 -1.702 1.00 94.56 72 HIS A N 1
ATOM 594 C CA . HIS A 1 72 ? 12.453 5.518 -0.716 1.00 94.56 72 HIS A CA 1
ATOM 595 C C . HIS A 1 72 ? 10.968 5.891 -0.805 1.00 94.56 72 HIS A C 1
ATOM 597 O O . HIS A 1 72 ? 10.599 6.985 -1.224 1.00 94.56 72 HIS A O 1
ATOM 603 N N . ILE A 1 73 ? 10.117 4.965 -0.374 1.00 95.56 73 ILE A N 1
ATOM 604 C CA . ILE A 1 73 ? 8.681 5.172 -0.257 1.00 95.56 73 ILE A CA 1
ATOM 605 C C . ILE A 1 73 ? 8.400 5.577 1.186 1.00 95.56 73 ILE A C 1
ATOM 607 O O . ILE A 1 73 ? 8.699 4.828 2.123 1.00 95.56 73 ILE A O 1
ATOM 611 N N . CYS A 1 74 ? 7.817 6.756 1.352 1.00 96.75 74 CYS A N 1
ATOM 612 C CA . CYS A 1 74 ? 7.372 7.277 2.632 1.00 96.75 74 CYS A CA 1
ATOM 613 C C . CYS A 1 74 ? 5.928 6.852 2.881 1.00 96.75 74 CYS A C 1
ATOM 615 O O . CYS A 1 74 ? 5.065 7.018 2.019 1.00 96.75 74 CYS A O 1
ATOM 617 N N . ILE A 1 75 ? 5.661 6.335 4.075 1.00 97.19 75 ILE A N 1
ATOM 618 C CA . ILE A 1 75 ? 4.318 6.031 4.559 1.00 97.19 75 ILE A CA 1
ATOM 619 C C . ILE A 1 75 ? 4.102 6.851 5.819 1.00 97.19 75 ILE A C 1
ATOM 621 O O . ILE A 1 75 ? 4.790 6.640 6.821 1.00 97.19 75 ILE A O 1
ATOM 625 N N . ASN A 1 76 ? 3.131 7.751 5.774 1.00 96.56 76 ASN A N 1
ATOM 626 C CA . ASN A 1 76 ? 2.690 8.525 6.918 1.00 96.56 76 ASN A CA 1
ATOM 627 C C . ASN A 1 76 ? 1.282 8.096 7.323 1.00 96.56 76 ASN A C 1
ATOM 629 O O . ASN A 1 76 ? 0.409 7.939 6.471 1.00 96.56 76 ASN A O 1
ATOM 633 N N . VAL A 1 77 ? 1.063 7.889 8.618 1.00 95.69 77 VAL A N 1
ATOM 634 C CA . VAL A 1 77 ? -0.219 7.427 9.144 1.00 95.69 77 VAL A CA 1
ATOM 635 C C . VAL A 1 77 ? -0.654 8.343 10.276 1.00 95.69 77 VAL A C 1
ATOM 637 O O . VAL A 1 77 ? -0.005 8.410 11.322 1.00 95.69 77 VAL A O 1
ATOM 640 N N . ASP A 1 78 ? -1.791 9.001 10.083 1.00 93.81 78 ASP A N 1
ATOM 641 C CA . ASP A 1 78 ? -2.381 9.930 11.036 1.00 93.81 78 ASP A CA 1
ATOM 642 C C . ASP A 1 78 ? -3.764 9.446 11.478 1.00 93.81 78 ASP A C 1
ATOM 644 O O . ASP A 1 78 ? -4.648 9.165 10.672 1.00 93.81 78 ASP A O 1
ATOM 648 N N . LEU A 1 79 ? -3.987 9.390 12.78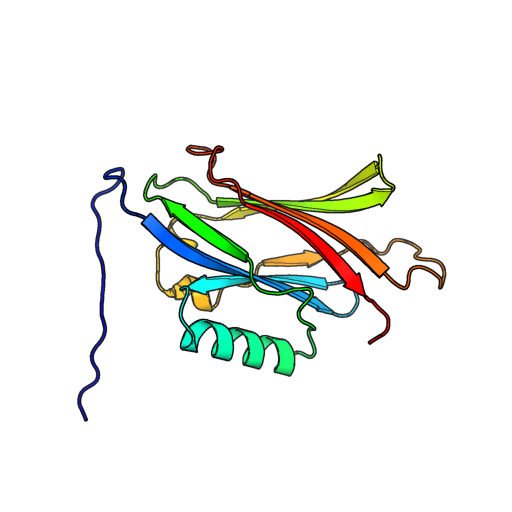4 1.00 91.06 79 LEU A N 1
ATOM 649 C CA . LEU A 1 79 ? -5.284 9.108 13.376 1.00 91.06 79 LEU A CA 1
ATOM 650 C C . LEU A 1 79 ? -6.090 10.400 13.523 1.00 91.06 79 LEU A C 1
ATOM 652 O O . LEU A 1 79 ? -5.647 11.350 14.166 1.00 91.06 79 LEU A O 1
ATOM 656 N N . GLU A 1 80 ? -7.294 10.427 12.961 1.00 90.00 80 GLU A N 1
ATOM 657 C CA . GLU A 1 80 ? -8.226 11.544 13.095 1.00 90.00 80 GLU A CA 1
ATOM 658 C C . GLU A 1 80 ? -8.947 11.466 14.447 1.00 90.00 80 GLU A C 1
ATOM 660 O O . GLU A 1 80 ? -9.701 10.529 14.711 1.00 90.00 80 GLU A O 1
ATOM 665 N N . LEU A 1 81 ? -8.723 12.466 15.303 1.00 83.38 81 LEU A N 1
ATOM 666 C CA . LEU A 1 81 ? -9.432 12.610 16.579 1.00 83.38 81 LEU A CA 1
ATOM 667 C C . LEU A 1 81 ? -10.671 13.498 16.453 1.00 83.38 81 LEU A C 1
ATOM 669 O O . LEU A 1 81 ? -11.645 13.332 17.186 1.00 83.38 81 LEU A O 1
ATOM 673 N N . SER A 1 82 ? -10.619 14.47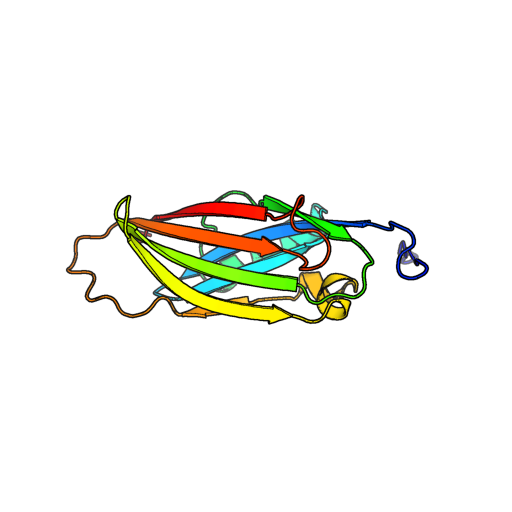1 15.545 1.00 82.44 82 SER A N 1
ATOM 674 C CA . SER A 1 82 ? -11.724 15.364 15.208 1.00 82.44 82 SER A CA 1
ATOM 675 C C . SER A 1 82 ? -11.517 15.942 13.808 1.00 82.44 82 SER A C 1
ATOM 677 O O . SER A 1 82 ? -10.488 15.716 13.174 1.00 82.44 82 SER A O 1
ATOM 679 N N . THR A 1 83 ? -12.459 16.759 13.338 1.00 80.06 83 THR A N 1
ATOM 680 C CA . THR A 1 83 ? -12.367 17.429 12.030 1.00 80.06 83 THR A CA 1
ATOM 681 C C . THR A 1 83 ? -11.135 18.325 11.876 1.00 80.06 83 THR A C 1
ATOM 683 O O . THR A 1 83 ? -10.714 18.587 10.753 1.00 80.06 83 THR A O 1
ATOM 686 N N . ILE A 1 84 ? -10.556 18.786 12.987 1.00 84.62 84 ILE A N 1
ATOM 687 C CA . ILE A 1 84 ? -9.417 19.717 13.017 1.00 84.62 84 ILE A CA 1
ATOM 688 C C . ILE A 1 84 ? -8.169 19.127 13.682 1.00 84.62 84 ILE A C 1
ATOM 690 O O . ILE A 1 84 ? -7.134 19.785 13.722 1.00 84.62 84 ILE A O 1
ATOM 694 N N . SER A 1 85 ? -8.255 17.916 14.240 1.00 84.81 85 SER A N 1
ATOM 695 C CA . SER A 1 85 ? -7.185 17.314 15.035 1.00 84.81 85 SER A CA 1
ATOM 696 C C . SER A 1 85 ? -6.818 15.940 14.504 1.00 84.81 85 SER A C 1
ATOM 698 O O . SER A 1 85 ? -7.664 15.049 14.381 1.00 84.81 85 SER A O 1
ATOM 700 N N . ARG A 1 86 ? -5.523 15.770 14.239 1.00 89.38 86 ARG A N 1
ATOM 701 C CA . ARG A 1 86 ? -4.912 14.500 13.867 1.00 89.38 86 ARG A CA 1
ATOM 702 C C . ARG A 1 86 ? -3.695 14.243 14.744 1.00 89.38 86 ARG A C 1
ATOM 704 O O . ARG A 1 86 ? -2.989 15.182 15.108 1.00 89.38 86 ARG A O 1
ATOM 711 N N . ILE A 1 87 ? -3.465 12.981 15.076 1.00 90.69 87 ILE A N 1
ATOM 712 C CA . ILE A 1 87 ? -2.255 12.521 15.755 1.00 90.69 87 ILE A CA 1
ATOM 713 C C . ILE A 1 87 ? -1.506 11.601 14.810 1.00 90.69 87 ILE A C 1
ATOM 715 O O . ILE A 1 87 ? -2.069 10.617 14.340 1.00 90.69 87 ILE A O 1
ATOM 719 N N . ASN A 1 88 ? -0.226 11.880 14.597 1.00 92.31 88 ASN A N 1
ATOM 720 C CA . ASN A 1 88 ? 0.642 10.962 13.885 1.00 92.31 88 ASN A CA 1
ATOM 721 C C . ASN A 1 88 ? 0.826 9.675 14.693 1.00 92.31 88 ASN A C 1
ATOM 723 O O . ASN A 1 88 ? 1.313 9.714 15.824 1.00 92.31 88 ASN A O 1
ATOM 727 N N . ILE A 1 89 ? 0.409 8.544 14.126 1.00 90.75 89 ILE A N 1
ATOM 728 C CA . ILE A 1 89 ? 0.576 7.223 14.746 1.00 90.75 89 ILE A CA 1
ATOM 729 C C . ILE A 1 89 ? 1.787 6.476 14.194 1.00 90.75 89 ILE A C 1
ATOM 731 O O . ILE A 1 89 ? 2.227 5.490 14.786 1.00 90.75 89 ILE A O 1
ATOM 735 N N . GLY A 1 90 ? 2.357 6.950 13.090 1.00 93.56 90 GLY A N 1
ATOM 736 C CA . GLY A 1 90 ? 3.675 6.524 12.675 1.00 93.56 90 GLY A CA 1
ATOM 737 C C . GLY A 1 90 ? 4.069 7.008 11.294 1.00 93.56 90 GLY A C 1
ATOM 738 O O . GLY A 1 90 ? 3.241 7.293 10.431 1.00 93.56 90 GLY A O 1
ATOM 739 N N . TYR A 1 91 ? 5.378 6.994 11.095 1.00 95.75 91 TYR A N 1
ATOM 740 C CA . TYR A 1 91 ? 6.036 7.282 9.838 1.00 95.75 91 TYR A CA 1
ATOM 741 C C . TYR A 1 91 ? 7.033 6.165 9.530 1.00 95.75 91 TYR A C 1
ATOM 743 O O . TYR A 1 91 ? 7.709 5.663 10.435 1.00 95.75 91 TYR A O 1
ATOM 751 N N . LYS A 1 92 ? 7.107 5.742 8.268 1.00 95.62 92 LYS A N 1
ATOM 752 C CA . LYS A 1 92 ? 8.083 4.754 7.798 1.00 95.62 92 LYS A CA 1
ATOM 753 C C . LYS A 1 92 ? 8.660 5.167 6.457 1.00 95.62 92 LYS A C 1
ATOM 755 O O . LYS A 1 92 ? 7.918 5.520 5.549 1.00 95.62 92 LYS A O 1
ATOM 760 N N . GLU A 1 93 ? 9.968 5.005 6.326 1.00 96.12 93 GLU A N 1
ATOM 761 C CA . GLU A 1 93 ? 10.684 5.074 5.055 1.00 96.12 93 GLU A CA 1
ATOM 762 C C . GLU A 1 93 ? 11.098 3.666 4.665 1.00 96.12 93 GLU A C 1
ATOM 764 O O . GLU A 1 93 ? 11.780 2.970 5.422 1.00 96.12 93 GLU A O 1
ATOM 769 N N . ILE A 1 94 ? 10.662 3.228 3.492 1.00 94.56 94 ILE A N 1
ATOM 770 C CA . ILE A 1 94 ? 10.953 1.894 2.991 1.00 94.56 94 ILE A CA 1
ATOM 771 C C . ILE A 1 94 ? 11.767 2.011 1.711 1.00 94.56 94 ILE A C 1
ATOM 773 O O . ILE A 1 94 ? 11.456 2.806 0.830 1.00 94.56 94 ILE A O 1
ATOM 777 N N . SER A 1 95 ? 12.811 1.194 1.591 1.00 93.88 95 SER A N 1
ATOM 778 C CA . SER A 1 95 ? 13.651 1.180 0.395 1.00 93.88 95 SER A CA 1
ATOM 779 C C . SER A 1 95 ? 12.843 0.876 -0.871 1.00 93.88 95 SER A C 1
ATOM 781 O O . SER A 1 95 ? 12.013 -0.038 -0.879 1.00 93.88 95 SER A O 1
ATOM 783 N N . PHE A 1 96 ? 13.167 1.593 -1.950 1.00 93.06 96 PHE A N 1
ATOM 784 C CA . PHE A 1 96 ? 12.645 1.386 -3.300 1.00 93.06 96 PHE A CA 1
ATOM 785 C C . PHE A 1 96 ? 12.592 -0.091 -3.710 1.00 93.06 96 PHE A C 1
ATOM 787 O O . PHE A 1 96 ? 11.572 -0.586 -4.193 1.00 93.06 96 PHE A O 1
ATOM 794 N N . ILE A 1 97 ? 13.681 -0.826 -3.464 1.00 91.81 97 ILE A N 1
ATOM 795 C CA . ILE A 1 97 ? 13.842 -2.205 -3.936 1.00 91.81 97 ILE A CA 1
ATOM 796 C C . ILE A 1 97 ? 12.784 -3.157 -3.359 1.00 91.81 97 ILE A C 1
ATOM 798 O O . ILE A 1 97 ? 12.370 -4.113 -4.020 1.00 91.81 97 ILE A O 1
ATOM 802 N N . SER A 1 98 ? 12.288 -2.868 -2.152 1.00 91.50 98 SER A N 1
ATOM 803 C CA . SER A 1 98 ? 11.223 -3.646 -1.515 1.00 91.50 98 SER A CA 1
ATOM 804 C C . SER A 1 98 ? 9.915 -3.576 -2.302 1.00 91.50 98 SER A C 1
ATOM 806 O O . SER A 1 98 ? 9.170 -4.551 -2.312 1.00 91.50 98 SER A O 1
ATOM 808 N N . PHE A 1 99 ? 9.652 -2.448 -2.969 1.00 92.31 99 PHE A N 1
ATOM 809 C CA . PHE A 1 99 ? 8.462 -2.211 -3.790 1.00 92.31 99 PHE A CA 1
ATOM 810 C C . PHE A 1 99 ? 8.666 -2.591 -5.259 1.00 92.31 99 PHE A C 1
ATOM 812 O O . PHE A 1 99 ? 7.744 -3.089 -5.914 1.00 92.31 99 PHE A O 1
ATOM 819 N N . TRP A 1 100 ? 9.879 -2.391 -5.777 1.00 91.81 100 TRP A N 1
ATOM 820 C CA . TRP A 1 100 ? 10.204 -2.687 -7.169 1.00 91.81 100 TRP A CA 1
ATOM 821 C C . TRP A 1 100 ? 10.188 -4.195 -7.458 1.00 91.81 100 TRP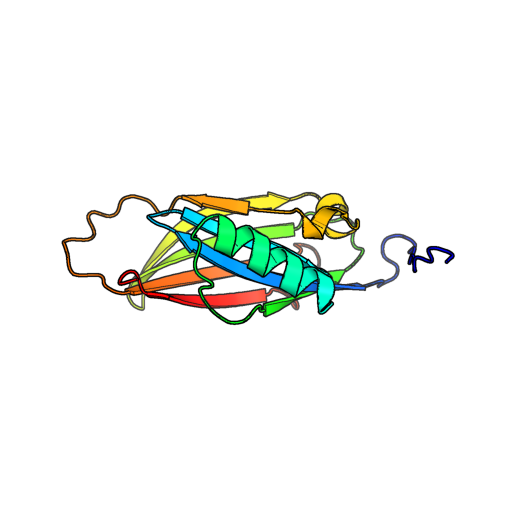 A C 1
ATOM 823 O O . TRP A 1 100 ? 9.632 -4.642 -8.462 1.00 91.81 100 TRP A O 1
ATOM 833 N N . THR A 1 101 ? 10.701 -5.006 -6.529 1.00 87.06 101 THR A N 1
ATOM 834 C CA . THR A 1 101 ? 10.757 -6.471 -6.671 1.00 87.06 101 THR A CA 1
ATOM 835 C C . THR A 1 101 ? 9.400 -7.156 -6.451 1.00 87.06 101 THR A C 1
ATOM 837 O O . THR A 1 101 ? 8.460 -6.579 -5.906 1.00 87.06 101 THR A O 1
ATOM 840 N N . HIS A 1 102 ? 9.292 -8.437 -6.825 1.00 77.44 102 HIS A N 1
ATOM 841 C CA . HIS A 1 102 ? 8.106 -9.270 -6.552 1.00 77.44 102 HIS A CA 1
ATOM 842 C C . HIS A 1 102 ? 7.897 -9.587 -5.061 1.00 77.44 102 HIS A C 1
ATOM 844 O O . HIS A 1 102 ? 6.858 -10.123 -4.673 1.00 77.44 102 HIS A O 1
ATOM 850 N N . HIS A 1 103 ? 8.871 -9.265 -4.203 1.00 79.69 103 HIS A N 1
ATOM 851 C CA . HIS A 1 103 ? 8.747 -9.464 -2.761 1.00 79.69 103 HIS A CA 1
ATOM 852 C C . HIS A 1 103 ? 7.722 -8.532 -2.118 1.00 79.69 103 HIS A C 1
ATOM 854 O O . HIS A 1 103 ? 7.264 -8.833 -1.014 1.00 79.69 103 HIS A O 1
ATOM 860 N N . ILE A 1 104 ? 7.307 -7.468 -2.818 1.00 87.12 104 ILE A N 1
ATOM 861 C CA . ILE A 1 104 ? 6.292 -6.541 -2.325 1.00 87.12 104 ILE A CA 1
ATOM 862 C C . ILE A 1 104 ? 5.002 -7.263 -1.929 1.00 87.12 104 ILE A C 1
ATOM 864 O O . ILE A 1 104 ? 4.443 -6.932 -0.896 1.00 87.12 104 ILE A O 1
ATOM 868 N N . ASN A 1 105 ? 4.611 -8.337 -2.627 1.00 81.81 105 ASN A N 1
ATOM 869 C CA . ASN A 1 105 ? 3.397 -9.113 -2.327 1.00 81.81 105 ASN A CA 1
ATOM 870 C C . ASN A 1 105 ? 3.388 -9.730 -0.910 1.00 81.81 105 ASN A C 1
ATOM 872 O O . ASN A 1 105 ? 2.327 -10.016 -0.354 1.00 81.81 105 ASN A O 1
ATOM 876 N N . ARG A 1 106 ? 4.568 -9.902 -0.297 1.00 80.25 106 ARG A N 1
ATOM 877 C CA . ARG A 1 106 ? 4.745 -10.386 1.086 1.00 80.25 106 ARG A CA 1
ATOM 878 C C . ARG A 1 106 ? 4.951 -9.255 2.097 1.00 80.25 106 ARG A C 1
ATOM 880 O O . ARG A 1 106 ? 5.223 -9.516 3.267 1.00 80.25 106 ARG A O 1
ATOM 887 N N . SER A 1 107 ? 4.889 -8.003 1.653 1.00 86.81 107 SER A N 1
ATOM 888 C CA . SER A 1 107 ? 5.086 -6.845 2.516 1.00 86.81 107 SER A CA 1
ATOM 889 C C . SER A 1 107 ? 3.950 -6.724 3.517 1.00 86.81 107 SER A C 1
ATOM 891 O O . SER A 1 107 ? 2.783 -6.887 3.176 1.00 86.81 107 SER A O 1
ATOM 893 N N . CYS A 1 108 ? 4.295 -6.407 4.759 1.00 92.56 108 CYS A N 1
ATOM 894 C CA . CYS A 1 108 ? 3.328 -6.021 5.768 1.00 92.56 108 CYS A CA 1
ATOM 895 C C . CYS A 1 108 ? 3.947 -4.953 6.663 1.00 92.56 108 CYS A C 1
ATOM 897 O O . CYS A 1 108 ? 4.915 -5.204 7.385 1.00 92.56 108 CYS A O 1
ATOM 899 N N . PHE A 1 109 ? 3.377 -3.753 6.628 1.00 94.12 109 PHE A N 1
ATOM 900 C CA . PHE A 1 109 ? 3.802 -2.645 7.468 1.00 94.12 109 PHE A CA 1
ATOM 901 C C . PHE A 1 109 ? 2.789 -2.451 8.588 1.00 94.12 109 PHE A C 1
ATOM 903 O O . PHE A 1 109 ? 1.667 -2.000 8.370 1.00 94.12 109 PHE A O 1
ATOM 910 N N . ILE A 1 110 ? 3.205 -2.817 9.797 1.00 94.25 110 ILE A N 1
ATOM 911 C CA . ILE A 1 110 ? 2.354 -2.781 10.987 1.00 94.25 110 ILE A CA 1
ATOM 912 C C . ILE A 1 110 ? 2.521 -1.438 11.702 1.00 94.25 110 ILE A C 1
ATOM 914 O O . ILE A 1 110 ? 3.655 -1.010 11.944 1.00 94.25 110 ILE A O 1
ATOM 918 N N . PHE A 1 111 ? 1.406 -0.812 12.060 1.00 93.31 111 PHE A N 1
ATOM 919 C CA . PHE A 1 111 ? 1.321 0.371 12.908 1.00 93.31 111 PHE A CA 1
ATOM 920 C C . PHE A 1 111 ? 0.456 0.035 14.117 1.00 93.31 111 PHE A C 1
ATOM 922 O O . PHE A 1 111 ? -0.607 -0.576 13.991 1.00 93.31 111 PHE A O 1
ATOM 929 N N . ILE A 1 112 ? 0.933 0.406 15.299 1.00 90.75 112 ILE A N 1
ATOM 930 C CA . ILE A 1 112 ? 0.195 0.198 16.539 1.00 90.75 112 ILE A CA 1
ATOM 931 C C . ILE A 1 112 ? -0.644 1.446 16.748 1.00 90.75 112 ILE A C 1
ATOM 933 O O . ILE A 1 112 ? -0.107 2.545 16.873 1.00 90.75 112 ILE A O 1
ATOM 937 N N . ILE A 1 113 ? -1.959 1.277 16.773 1.00 85.44 113 ILE A N 1
ATOM 938 C CA . ILE A 1 113 ? -2.851 2.359 17.155 1.00 85.44 113 ILE A CA 1
ATOM 939 C C . ILE A 1 113 ? -2.677 2.511 18.665 1.00 85.44 113 ILE A C 1
ATOM 941 O O . ILE A 1 113 ? -2.908 1.541 19.396 1.00 85.44 113 ILE A O 1
ATOM 945 N N . PRO A 1 114 ? -2.213 3.680 19.146 1.00 76.81 114 PRO A N 1
ATOM 946 C CA . PRO A 1 114 ? -1.998 3.882 20.565 1.00 76.81 114 PRO A CA 1
ATOM 947 C C . PRO A 1 114 ? -3.289 3.567 21.309 1.00 76.81 114 PRO A C 1
ATOM 949 O O . PRO A 1 114 ? -4.383 3.833 20.803 1.00 76.81 114 PRO A O 1
ATOM 952 N N . ASN A 1 115 ? -3.144 2.993 22.505 1.00 64.94 115 ASN A N 1
ATOM 953 C CA . ASN A 1 115 ? -4.244 2.691 23.409 1.00 64.94 115 ASN A CA 1
ATOM 954 C C . ASN A 1 115 ? -4.801 4.019 23.935 1.00 64.94 115 ASN A C 1
ATOM 956 O O . ASN A 1 115 ? -4.591 4.414 25.081 1.00 64.94 115 ASN A O 1
ATOM 960 N N . LEU A 1 116 ? -5.443 4.770 23.043 1.00 59.16 116 LEU A N 1
ATOM 961 C CA . LEU A 1 116 ? -6.361 5.816 23.406 1.00 59.16 116 LEU A CA 1
ATOM 962 C C . LEU A 1 116 ? -7.286 5.151 24.414 1.00 59.16 116 LEU A C 1
ATOM 964 O O . LEU A 1 116 ? -7.788 4.058 24.144 1.00 59.16 116 LEU A O 1
ATOM 968 N N . GLN A 1 117 ? -7.485 5.769 25.575 1.00 48.88 117 GLN A N 1
ATOM 969 C CA . GLN A 1 117 ? -8.617 5.443 26.432 1.00 48.88 117 GLN A CA 1
ATOM 970 C C . GLN A 1 117 ? -9.881 5.795 25.645 1.00 48.88 117 GLN A C 1
ATOM 972 O O . GLN A 1 117 ? -10.540 6.808 25.866 1.00 48.88 117 GLN A O 1
ATOM 977 N N . ILE A 1 118 ? -10.164 4.967 24.644 1.00 52.47 118 ILE A N 1
ATOM 978 C CA . ILE A 1 118 ? -11.390 4.861 23.902 1.00 52.47 118 ILE A CA 1
ATOM 979 C C . ILE A 1 118 ? -12.329 4.313 24.957 1.00 52.47 118 ILE A C 1
ATOM 981 O O . ILE A 1 118 ? -12.563 3.113 25.065 1.00 52.47 118 ILE A O 1
ATOM 985 N N . ASN A 1 119 ? -12.799 5.220 25.817 1.00 43.84 119 ASN A N 1
ATOM 986 C CA . ASN A 1 119 ? -14.013 5.044 26.589 1.00 43.84 119 ASN A CA 1
ATOM 987 C C . ASN A 1 119 ? -14.978 4.292 25.680 1.00 43.84 119 ASN A C 1
ATOM 989 O O . ASN A 1 119 ? -15.091 4.725 24.537 1.00 43.84 119 ASN A O 1
ATOM 993 N N . ASN A 1 120 ? -15.572 3.198 26.173 1.00 48.53 120 ASN A N 1
ATOM 994 C CA . ASN A 1 120 ? -16.469 2.193 25.561 1.00 48.53 120 ASN A CA 1
ATOM 995 C C . ASN A 1 120 ? -17.511 2.677 24.500 1.00 48.53 120 ASN A C 1
ATOM 997 O O . ASN A 1 120 ? -18.654 2.232 24.489 1.00 48.53 120 ASN A O 1
ATOM 1001 N N . PHE A 1 121 ? -17.154 3.593 23.605 1.00 49.62 121 PHE A N 1
ATOM 1002 C CA . PHE A 1 121 ? -18.019 4.506 22.861 1.00 49.62 121 PHE A CA 1
ATOM 1003 C C . PHE A 1 121 ? -17.499 4.821 21.448 1.00 49.62 121 PHE A C 1
ATOM 1005 O O . PHE A 1 121 ? -18.331 5.113 20.587 1.00 49.62 121 PHE A O 1
ATOM 1012 N N . MET A 1 122 ? -16.191 4.732 21.140 1.00 61.56 122 MET A N 1
ATOM 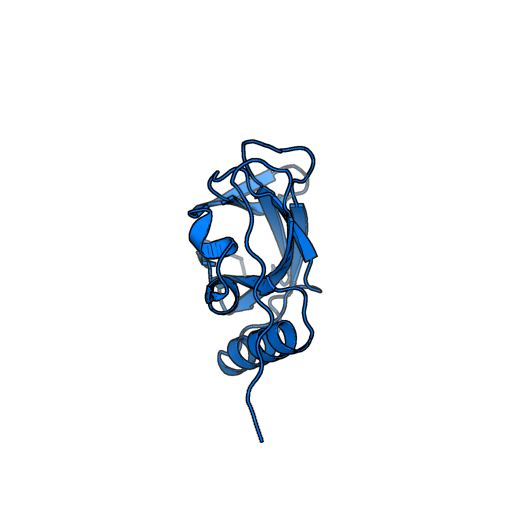1013 C CA . MET A 1 122 ? -15.746 4.855 19.736 1.00 61.56 122 MET A CA 1
ATOM 1014 C C . MET A 1 122 ? -15.910 3.516 19.014 1.00 61.56 122 MET A C 1
ATOM 1016 O O . MET A 1 122 ? -15.026 2.664 18.996 1.00 61.56 122 MET A O 1
ATOM 1020 N N . ASN A 1 123 ? -17.078 3.357 18.400 1.00 71.75 123 ASN A N 1
ATOM 1021 C CA . ASN A 1 123 ? -17.408 2.229 17.519 1.00 71.75 123 ASN A CA 1
ATOM 1022 C C . ASN A 1 123 ? -16.718 2.324 16.154 1.00 71.75 123 ASN A C 1
ATOM 1024 O O . ASN A 1 123 ? -16.740 1.376 15.371 1.00 71.75 123 ASN A O 1
ATOM 1028 N N . GLN A 1 124 ? -16.180 3.504 15.863 1.00 82.69 124 GLN A N 1
ATOM 1029 C CA . GLN A 1 124 ? -15.526 3.843 14.621 1.00 82.69 124 GLN A CA 1
ATOM 1030 C C . GLN A 1 124 ? -14.438 4.879 14.886 1.00 82.69 124 GLN A C 1
ATOM 1032 O O . GLN A 1 124 ? -14.585 5.722 15.773 1.00 82.69 124 GLN A O 1
ATOM 1037 N N . PHE A 1 125 ? -13.379 4.841 14.094 1.00 86.56 125 PHE A N 1
ATOM 1038 C CA . PHE A 1 125 ? -12.372 5.893 14.038 1.00 86.56 125 PHE A CA 1
ATOM 1039 C C . PHE A 1 125 ? -11.893 6.057 12.597 1.00 86.56 125 PHE A C 1
ATOM 1041 O O . PHE A 1 125 ? -12.098 5.168 11.770 1.00 86.56 125 PHE A O 1
ATOM 1048 N N . ALA A 1 126 ? -11.293 7.202 12.276 1.00 90.31 126 ALA A N 1
ATOM 1049 C CA . ALA A 1 126 ? -10.783 7.464 10.937 1.00 90.31 126 ALA A CA 1
ATOM 1050 C C . ALA A 1 126 ? -9.259 7.587 10.938 1.00 90.31 126 ALA A C 1
ATOM 1052 O O . ALA A 1 126 ? -8.679 8.189 11.838 1.00 90.31 126 ALA A O 1
ATOM 1053 N N . ILE A 1 127 ? -8.617 7.018 9.921 1.00 92.50 127 ILE A N 1
ATOM 1054 C CA . ILE A 1 127 ? -7.174 7.116 9.694 1.00 92.50 127 ILE A CA 1
ATOM 1055 C C . ILE A 1 127 ? -6.936 7.768 8.337 1.00 92.50 127 ILE A C 1
ATOM 1057 O O . ILE A 1 127 ? -7.569 7.389 7.352 1.00 92.50 127 ILE A O 1
ATOM 1061 N N . HIS A 1 128 ? -5.992 8.701 8.282 1.00 94.94 128 HIS A N 1
ATOM 1062 C CA . HIS A 1 128 ? -5.400 9.214 7.052 1.00 94.94 128 HIS A CA 1
ATOM 1063 C C . HIS A 1 128 ? -4.073 8.517 6.809 1.00 94.94 128 HIS A C 1
ATOM 1065 O O . HIS A 1 128 ? -3.263 8.374 7.724 1.00 94.94 128 HIS A O 1
ATOM 1071 N N . ILE A 1 129 ? -3.881 8.052 5.585 1.00 96.00 129 ILE A N 1
ATOM 1072 C CA . ILE A 1 129 ? -2.669 7.369 5.161 1.00 96.00 129 ILE A CA 1
ATOM 1073 C C . ILE A 1 129 ? -2.182 8.062 3.908 1.00 96.00 129 ILE A C 1
ATOM 1075 O O . ILE A 1 129 ? -2.901 8.102 2.907 1.00 96.00 129 ILE A O 1
ATOM 1079 N N . ASP A 1 130 ? -0.959 8.565 3.991 1.00 96.56 130 ASP A N 1
ATOM 1080 C CA . ASP A 1 130 ? -0.264 9.169 2.872 1.00 96.56 130 ASP A CA 1
ATOM 1081 C C . ASP A 1 130 ? 0.888 8.258 2.466 1.00 96.56 130 ASP A C 1
ATOM 1083 O O . ASP A 1 130 ? 1.714 7.870 3.299 1.00 96.56 130 ASP A O 1
ATOM 1087 N N . VAL A 1 131 ? 0.939 7.908 1.185 1.00 96.75 131 VAL A N 1
ATOM 1088 C CA . VAL A 1 131 ? 2.034 7.130 0.601 1.00 96.75 131 VAL A CA 1
ATOM 1089 C C . VAL A 1 131 ? 2.612 7.911 -0.563 1.00 96.75 131 VAL A C 1
ATOM 1091 O O . VAL A 1 131 ? 1.894 8.220 -1.514 1.00 96.75 131 VAL A O 1
ATOM 1094 N N . TYR A 1 132 ? 3.900 8.237 -0.495 1.00 96.06 132 TYR A N 1
ATOM 1095 C CA . TYR A 1 132 ? 4.543 9.078 -1.500 1.00 96.06 132 TYR A CA 1
ATOM 1096 C C . TYR A 1 132 ? 5.998 8.709 -1.754 1.00 96.06 132 TYR A C 1
ATOM 1098 O O . TYR A 1 132 ? 6.676 8.101 -0.924 1.00 96.06 132 TYR A O 1
ATOM 1106 N N . GLN A 1 133 ? 6.463 9.128 -2.926 1.00 94.38 133 GLN A N 1
ATOM 1107 C CA . GLN A 1 133 ? 7.867 9.185 -3.303 1.00 94.38 133 GLN A CA 1
ATOM 1108 C C . GLN A 1 133 ? 8.317 10.648 -3.191 1.00 94.38 133 GLN A C 1
ATOM 1110 O O . GLN A 1 133 ? 7.692 11.504 -3.826 1.00 94.38 133 GLN A O 1
ATOM 1115 N N . PRO A 1 134 ? 9.353 10.978 -2.397 1.00 93.75 134 PRO A N 1
ATOM 1116 C CA . PRO A 1 134 ? 9.804 12.359 -2.208 1.00 93.75 134 PRO A CA 1
ATOM 1117 C C . PRO A 1 134 ? 10.097 13.101 -3.515 1.00 93.75 134 PRO A C 1
ATOM 1119 O O . PRO A 1 134 ? 9.881 14.308 -3.603 1.00 93.75 134 PRO A O 1
ATOM 1122 N N . THR A 1 135 ? 10.560 12.381 -4.540 1.00 91.06 135 THR A N 1
ATOM 1123 C CA . THR A 1 135 ? 10.899 12.956 -5.848 1.00 91.06 135 THR A CA 1
ATOM 1124 C C . THR A 1 135 ? 9.655 13.356 -6.653 1.00 91.06 135 THR A C 1
ATOM 1126 O O . THR A 1 135 ? 9.743 14.236 -7.506 1.00 91.06 135 THR A O 1
ATOM 1129 N N . ILE A 1 136 ? 8.489 12.747 -6.391 1.00 89.06 136 ILE A N 1
ATOM 1130 C CA . ILE A 1 136 ? 7.254 12.963 -7.160 1.00 89.06 136 ILE A CA 1
ATOM 1131 C C . ILE A 1 136 ? 6.011 13.046 -6.261 1.00 89.06 136 ILE A C 1
ATOM 1133 O O . ILE A 1 136 ? 5.172 12.149 -6.193 1.00 89.06 136 ILE A O 1
ATOM 1137 N N . LEU A 1 137 ? 5.853 14.188 -5.591 1.00 89.69 137 LEU A N 1
ATOM 1138 C CA . LEU A 1 137 ? 4.728 14.421 -4.676 1.00 89.69 137 LEU A CA 1
ATOM 1139 C C . LEU A 1 137 ? 3.366 14.543 -5.379 1.00 89.69 137 LEU A C 1
ATOM 1141 O O . LEU A 1 137 ? 2.337 14.330 -4.743 1.00 89.69 137 LEU A O 1
ATOM 1145 N N . GLU A 1 138 ? 3.336 14.842 -6.680 1.00 86.75 138 GLU A N 1
ATOM 1146 C CA . GLU A 1 138 ? 2.090 14.956 -7.455 1.00 86.75 138 GLU A CA 1
ATOM 1147 C C . GLU A 1 138 ? 1.293 13.642 -7.505 1.00 86.75 138 GLU A C 1
ATOM 1149 O O . GLU A 1 138 ? 0.070 13.670 -7.610 1.00 86.75 138 GLU A O 1
ATOM 1154 N N . ASN A 1 139 ? 1.971 12.497 -7.367 1.00 85.44 139 ASN A N 1
ATOM 1155 C CA . ASN A 1 139 ? 1.360 11.164 -7.374 1.00 85.44 139 ASN A CA 1
ATOM 1156 C C . ASN A 1 139 ? 1.190 10.576 -5.969 1.00 85.44 139 ASN A C 1
ATOM 1158 O O . ASN A 1 139 ? 1.069 9.359 -5.810 1.00 85.44 139 ASN A O 1
ATOM 1162 N N . THR A 1 140 ? 1.192 11.428 -4.942 1.00 92.25 140 THR A N 1
ATOM 1163 C CA . THR A 1 140 ? 0.957 10.985 -3.568 1.00 92.25 140 THR A CA 1
ATOM 1164 C C . THR A 1 140 ? -0.421 10.346 -3.450 1.00 92.25 140 THR A C 1
ATOM 1166 O O . THR A 1 140 ? -1.444 10.937 -3.801 1.00 92.25 140 THR A O 1
ATOM 1169 N N . LEU A 1 141 ? -0.456 9.134 -2.902 1.00 94.62 141 LEU A N 1
ATOM 1170 C CA . LEU A 1 141 ? -1.697 8.499 -2.505 1.00 94.62 141 LEU A CA 1
ATOM 1171 C C . LEU A 1 141 ? -2.125 9.073 -1.157 1.00 94.62 141 LEU A C 1
ATOM 1173 O O . LEU A 1 141 ? -1.548 8.727 -0.131 1.00 94.62 141 LEU A O 1
ATOM 1177 N N . HIS A 1 142 ? -3.165 9.900 -1.176 1.00 94.75 142 HIS A N 1
ATOM 1178 C CA . HIS A 1 142 ? -3.855 10.382 0.016 1.00 94.75 142 HIS A CA 1
ATOM 1179 C C . HIS A 1 142 ? -5.154 9.602 0.196 1.00 94.75 142 HIS A C 1
ATOM 1181 O O . HIS A 1 142 ? -6.054 9.678 -0.645 1.00 94.75 142 HIS A O 1
ATOM 1187 N N . THR A 1 143 ? -5.285 8.850 1.286 1.00 94.06 143 THR A N 1
ATOM 1188 C CA . THR A 1 143 ? -6.505 8.078 1.548 1.00 94.06 143 THR A CA 1
ATOM 1189 C C . THR A 1 143 ? -6.964 8.204 2.989 1.00 94.06 143 THR A C 1
ATOM 1191 O O . THR A 1 143 ? -6.168 8.251 3.923 1.00 94.06 143 THR A O 1
ATOM 1194 N N . ARG A 1 144 ? -8.285 8.226 3.165 1.00 93.19 144 ARG A N 1
ATOM 1195 C CA . ARG A 1 144 ? -8.945 8.256 4.466 1.00 93.19 144 ARG A CA 1
ATOM 1196 C C . ARG A 1 144 ? -9.778 6.995 4.632 1.00 93.19 144 ARG A C 1
ATOM 1198 O O . ARG A 1 144 ? -10.728 6.783 3.884 1.00 93.19 144 ARG A O 1
ATOM 1205 N N . PHE A 1 145 ? -9.461 6.198 5.642 1.00 89.94 145 PHE A N 1
ATOM 1206 C CA . PHE A 1 145 ? -10.191 4.983 5.990 1.00 89.94 145 PHE A CA 1
ATOM 1207 C C . PHE A 1 145 ? -11.052 5.218 7.226 1.00 89.94 145 PHE A C 1
ATOM 1209 O O . PHE A 1 145 ? -10.576 5.785 8.206 1.00 89.94 145 PHE A O 1
ATOM 1216 N N . ILE A 1 146 ? -12.306 4.764 7.193 1.00 87.25 146 ILE A N 1
ATOM 1217 C CA . ILE A 1 146 ? -13.181 4.711 8.370 1.00 87.25 146 ILE A CA 1
ATOM 1218 C C . ILE A 1 146 ? -13.197 3.265 8.851 1.00 87.25 146 ILE A C 1
ATOM 1220 O O . ILE A 1 146 ? -13.671 2.378 8.148 1.00 87.25 146 ILE A O 1
ATOM 1224 N N . ILE A 1 147 ? -12.668 3.028 10.044 1.00 84.94 147 ILE A N 1
ATOM 1225 C CA . ILE A 1 147 ? -12.511 1.693 10.614 1.00 84.94 147 ILE A CA 1
ATOM 1226 C C . ILE A 1 147 ? -13.593 1.486 11.660 1.00 84.94 147 ILE A C 1
ATOM 1228 O O . ILE A 1 147 ? -13.671 2.237 12.629 1.00 84.94 147 ILE A O 1
ATOM 1232 N N . ASN A 1 148 ? -14.405 0.449 11.469 1.00 79.62 148 ASN A N 1
ATOM 1233 C CA . ASN A 1 148 ? -15.428 0.020 12.417 1.00 79.62 148 ASN A CA 1
ATOM 1234 C C . ASN A 1 148 ? -14.856 -1.045 13.358 1.00 79.62 148 ASN A C 1
ATOM 1236 O O . ASN A 1 148 ? -14.370 -2.079 12.909 1.00 79.62 148 ASN A O 1
ATOM 1240 N N . THR A 1 149 ? -14.945 -0.810 14.665 1.00 74.69 149 THR A N 1
ATOM 1241 C CA . THR A 1 149 ? -14.344 -1.664 15.708 1.00 74.69 149 THR A CA 1
ATOM 1242 C C . THR A 1 149 ? -15.302 -2.707 16.285 1.00 74.69 149 THR A C 1
ATOM 1244 O O . THR A 1 149 ? -14.929 -3.443 17.191 1.00 74.69 149 THR A O 1
ATOM 1247 N N . ARG A 1 150 ? -16.544 -2.770 15.789 1.00 65.62 150 ARG A N 1
ATOM 1248 C CA . ARG A 1 150 ? -17.635 -3.604 16.327 1.00 65.62 150 ARG A CA 1
ATOM 1249 C C . ARG A 1 150 ? -17.720 -5.035 15.761 1.00 65.62 150 ARG A C 1
ATOM 1251 O O . ARG A 1 150 ? -18.770 -5.656 15.911 1.00 65.62 150 ARG A O 1
ATOM 1258 N N . TYR A 1 151 ? -16.672 -5.536 15.112 1.00 55.22 151 TYR A N 1
ATOM 1259 C CA . TYR A 1 151 ? -16.661 -6.868 14.491 1.00 55.22 151 TYR A CA 1
ATOM 1260 C C . TYR A 1 151 ? -15.943 -7.914 15.340 1.00 55.22 151 TYR A C 1
ATOM 1262 O O . TYR A 1 151 ? -14.926 -7.560 15.980 1.00 55.22 151 TYR A O 1
#